Protein AF-A0A0K3BCF1-F1 (afdb_monomer)

Foldseek 3Di:
DQDLVNVVEDEWEFALLPDQDLQSRLCSVLVRFPPQDPPQLHPDLVSSLVSCLDTVADPVRQHYEYEYAANVNNCVRPVPSSLSVQLSQVVSQVVSVVVVGHYHYHYHHPDLPDFSDARVNHGDDDPPVVNVVVCVVPDDDDPVPDD

Mean predicted aligned error: 8.04 Å

Nearest PDB structures (foldseek):
  5c18-assembly1_E  TM=6.202E-01  e=3.460E-01  Homo sapiens
  8qmx-assembly1_A  TM=4.644E-01  e=3.839E+00  Solanum lycopersicum
  5l3k-assembly1_B  TM=3.610E-01  e=2.980E+00  Mycolicibacterium thermoresistibile
  5jio-assembly1_A  TM=3.826E-01  e=4.642E+00  Mycolicibacterium thermoresistibile
  3qin-assembly1_A  TM=2.740E-01  e=6.787E+00  HIV-1 M:B_HXB2R

Secondary structure (DSSP, 8-state):
---TGGGTPEEEEEE-TT--SHHHHHHHHHTTSTTPPTTTTTTSHHHHHHHIIIIIS-SSS-EEEEEEETHHHHHHH-HHHHHHHHHHHHHHHHHHHTTT-EEEEEEE-S-TT-----BTTB-----HHHHHHHGGG-PPPPTT---

pLDDT: mean 84.21, std 16.23, range [45.16, 97.44]

Solvent-accessible surface area (backbone atoms only — not comparable to full-atom values): 8645 Å² total; per-residue (Å²): 135,88,52,62,59,82,71,64,31,48,78,41,77,31,68,30,44,84,23,66,44,63,62,48,47,48,50,39,53,52,74,65,44,80,88,65,59,87,75,62,27,60,96,43,72,68,39,35,51,55,41,44,68,65,60,64,52,38,94,91,45,33,32,34,32,43,35,34,33,37,41,55,54,18,31,76,63,33,45,68,46,47,49,52,52,49,24,51,53,44,46,50,26,59,58,38,44,79,74,78,24,43,59,43,81,44,81,41,59,91,57,91,77,75,76,76,60,63,40,64,87,41,64,79,77,76,59,74,66,60,56,57,59,69,40,75,80,72,68,82,81,64,90,86,72,70,134

Radius of gyration: 16.18 Å; Cα contacts (8 Å, |Δi|>4): 184; chains: 1; bounding box: 48×40×34 Å

Sequence (147 aa):
MTDLASLGYEVVEVDAASCDSADSLRDAVIGTIDDWPADHGRGSWPGFNDGLMDYLLTAEHPLVVLVLKGLDQARRKDEASVLVLLDLLAAIARWHLLFGRRLICLIETDETELDTGELGGERPGWSRHEFRLAHRTGERLPPWITP

Structure (mmCIF, N/CA/C/O backbone):
data_AF-A0A0K3BCF1-F1
#
_entry.id   AF-A0A0K3BCF1-F1
#
loop_
_atom_site.group_PDB
_atom_site.id
_atom_site.type_symbol
_atom_site.label_atom_id
_atom_site.label_alt_id
_atom_site.label_comp_id
_atom_site.label_asym_id
_atom_site.label_entity_id
_atom_site.label_seq_id
_atom_site.pdbx_PDB_ins_code
_atom_site.Cartn_x
_atom_site.Cartn_y
_atom_site.Cartn_z
_atom_site.occupancy
_atom_site.B_iso_or_equiv
_atom_site.auth_seq_id
_atom_site.auth_comp_id
_atom_site.auth_asym_id
_atom_site.auth_atom_id
_atom_site.pdbx_PDB_model_num
ATOM 1 N N . MET A 1 1 ? -2.169 -27.741 -6.894 1.00 45.16 1 MET A N 1
ATOM 2 C CA . MET A 1 1 ? -2.839 -26.529 -6.391 1.00 4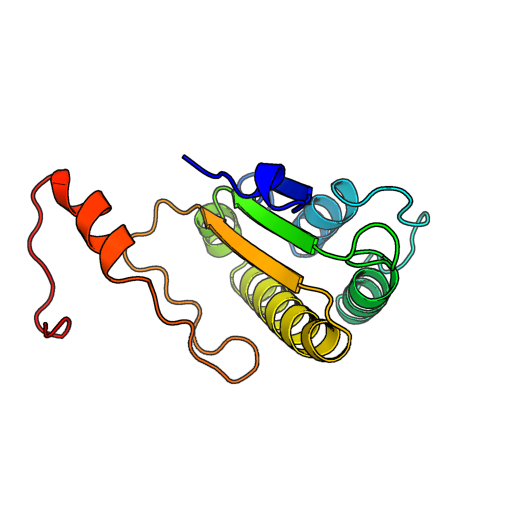5.16 1 MET A CA 1
ATOM 3 C C . MET A 1 1 ? -1.885 -25.399 -6.706 1.00 45.16 1 MET A C 1
ATOM 5 O O . MET A 1 1 ? -0.746 -25.495 -6.277 1.00 45.16 1 MET A O 1
ATOM 9 N N . THR A 1 2 ? -2.272 -24.475 -7.577 1.00 55.44 2 THR A N 1
ATOM 10 C CA . THR A 1 2 ? -1.388 -23.403 -8.055 1.00 55.44 2 THR A CA 1
ATOM 11 C C . THR A 1 2 ? -1.542 -22.223 -7.103 1.00 55.44 2 THR A C 1
ATOM 13 O O . THR A 1 2 ? -2.654 -21.720 -6.958 1.00 55.44 2 THR A O 1
ATOM 16 N N . ASP A 1 3 ? -0.476 -21.846 -6.403 1.00 85.06 3 ASP A N 1
ATOM 17 C CA . ASP A 1 3 ? -0.440 -20.651 -5.553 1.00 85.06 3 ASP A CA 1
ATOM 18 C C . ASP A 1 3 ? 0.044 -19.425 -6.353 1.00 85.06 3 ASP A C 1
ATOM 20 O O . ASP A 1 3 ? 0.533 -19.556 -7.478 1.00 85.06 3 ASP A O 1
ATOM 24 N N . LEU A 1 4 ? -0.126 -18.217 -5.808 1.00 87.75 4 LEU A N 1
ATOM 25 C CA . LEU A 1 4 ? 0.248 -16.971 -6.495 1.00 87.75 4 LEU A CA 1
ATOM 26 C C . LEU A 1 4 ? 1.750 -16.923 -6.824 1.00 87.75 4 LEU A C 1
ATOM 28 O O . LEU A 1 4 ? 2.122 -16.509 -7.921 1.00 87.75 4 LEU A O 1
ATOM 32 N N . ALA A 1 5 ? 2.596 -17.441 -5.932 1.00 88.88 5 ALA A N 1
ATOM 33 C CA . ALA A 1 5 ? 4.036 -17.537 -6.154 1.00 88.88 5 ALA A CA 1
ATOM 34 C C . ALA A 1 5 ? 4.377 -18.409 -7.377 1.00 88.88 5 ALA A C 1
ATOM 36 O O . ALA A 1 5 ? 5.181 -18.019 -8.221 1.00 88.88 5 ALA A O 1
ATOM 37 N N . SER A 1 6 ? 3.708 -19.554 -7.550 1.00 91.44 6 SER A N 1
ATOM 38 C CA . SER A 1 6 ? 3.884 -20.424 -8.723 1.00 91.44 6 SER A CA 1
ATOM 39 C C . SER A 1 6 ? 3.385 -19.807 -10.037 1.00 91.44 6 SER A C 1
ATOM 41 O O . SER A 1 6 ? 3.747 -20.284 -11.112 1.00 91.44 6 SER A O 1
ATOM 43 N N . LEU A 1 7 ? 2.590 -18.732 -9.965 1.00 91.94 7 LEU A N 1
ATOM 44 C CA . LEU A 1 7 ? 2.189 -17.904 -11.108 1.00 91.94 7 LEU A CA 1
ATOM 45 C C . LEU A 1 7 ? 3.158 -16.740 -11.375 1.00 91.94 7 LEU A C 1
ATOM 47 O O . LEU A 1 7 ? 2.904 -15.944 -12.279 1.00 91.94 7 LEU A O 1
ATOM 51 N N . GLY A 1 8 ? 4.256 -16.645 -10.619 1.00 93.00 8 GLY A N 1
ATOM 52 C CA . GLY A 1 8 ? 5.264 -15.597 -10.756 1.00 93.00 8 GLY A CA 1
ATOM 53 C C . GLY A 1 8 ? 4.906 -14.290 -10.053 1.00 93.00 8 GLY A C 1
ATOM 54 O O . GLY A 1 8 ? 5.524 -13.276 -10.355 1.00 93.00 8 GLY A O 1
ATOM 55 N N . TYR A 1 9 ? 3.914 -14.295 -9.154 1.00 95.38 9 TYR A N 1
ATOM 56 C CA . TYR A 1 9 ? 3.656 -13.139 -8.301 1.00 95.38 9 TYR A CA 1
ATOM 57 C C . TYR A 1 9 ? 4.646 -13.101 -7.145 1.00 95.38 9 TYR A C 1
ATOM 59 O O . TYR A 1 9 ? 4.847 -14.098 -6.449 1.00 95.38 9 TYR A O 1
ATOM 67 N N . GLU A 1 10 ? 5.182 -11.918 -6.895 1.00 94.88 10 GLU A N 1
ATOM 68 C CA . GLU A 1 10 ? 5.831 -11.595 -5.639 1.00 94.88 10 GLU A CA 1
ATOM 69 C C . GLU A 1 10 ? 4.757 -11.298 -4.594 1.00 94.88 10 GLU A C 1
ATOM 71 O O . GLU A 1 10 ? 3.941 -10.393 -4.766 1.00 94.88 10 GLU A O 1
ATOM 76 N N . VAL A 1 11 ? 4.702 -12.117 -3.544 1.00 94.31 11 VAL A N 1
ATOM 77 C CA . VAL A 1 11 ? 3.717 -11.970 -2.471 1.00 94.31 11 VAL A CA 1
ATOM 78 C C . VAL A 1 11 ? 4.389 -11.296 -1.291 1.00 94.31 11 VAL A C 1
ATOM 80 O O . VAL A 1 11 ? 5.320 -11.842 -0.704 1.00 94.31 11 VAL A O 1
ATOM 83 N N . VAL A 1 12 ? 3.878 -10.123 -0.950 1.00 94.69 12 VAL A N 1
ATOM 84 C CA . VAL A 1 12 ? 4.438 -9.223 0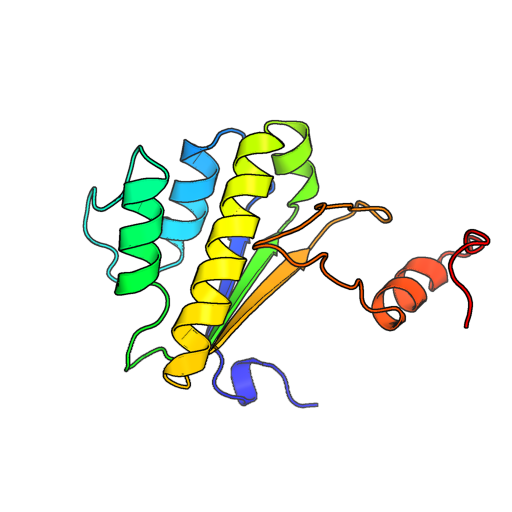.043 1.00 94.69 12 VAL A CA 1
ATOM 85 C C . VAL A 1 12 ? 3.401 -8.988 1.134 1.00 94.69 12 VAL A C 1
ATOM 87 O O . VAL A 1 12 ? 2.242 -8.684 0.849 1.00 94.69 12 VAL A O 1
ATOM 90 N N . GLU A 1 13 ? 3.800 -9.149 2.391 1.00 96.00 13 GLU A N 1
ATOM 91 C CA . GLU A 1 13 ? 2.906 -9.022 3.541 1.00 96.00 13 GLU A CA 1
ATOM 92 C C . GLU A 1 13 ? 3.204 -7.744 4.325 1.00 96.00 13 GLU A C 1
ATOM 94 O O . GLU A 1 13 ? 4.342 -7.500 4.719 1.00 96.00 13 GLU A O 1
ATOM 99 N N . VAL A 1 14 ? 2.164 -6.959 4.595 1.00 97.44 14 VAL A N 1
ATOM 100 C CA . VAL A 1 14 ? 2.224 -5.716 5.366 1.00 97.44 14 VAL A CA 1
ATOM 101 C C . VAL A 1 14 ? 1.457 -5.922 6.667 1.00 97.44 14 VAL A C 1
ATOM 103 O O . VAL A 1 14 ? 0.257 -6.209 6.652 1.00 97.44 14 VAL A O 1
ATOM 106 N N . ASP A 1 15 ? 2.134 -5.750 7.801 1.00 96.62 15 ASP A N 1
ATOM 107 C CA . ASP A 1 15 ? 1.487 -5.718 9.115 1.00 96.62 15 ASP A CA 1
ATOM 108 C C . ASP A 1 15 ? 0.777 -4.373 9.315 1.00 96.62 15 ASP A C 1
ATOM 110 O O . ASP A 1 15 ? 1.365 -3.413 9.807 1.00 96.62 15 ASP A O 1
ATOM 114 N N . ALA A 1 16 ? -0.494 -4.295 8.914 1.00 96.69 16 ALA A N 1
ATOM 115 C CA . ALA A 1 16 ? -1.312 -3.111 9.152 1.00 96.69 16 ALA A CA 1
ATOM 116 C C . ALA A 1 16 ? -1.840 -3.067 10.596 1.00 96.69 16 ALA A C 1
ATOM 118 O O . ALA A 1 16 ? -2.167 -1.994 11.095 1.00 96.69 16 ALA A O 1
ATOM 119 N N . ALA A 1 17 ? -1.905 -4.199 11.302 1.00 96.06 17 ALA A N 1
ATOM 120 C CA . ALA A 1 17 ? -2.477 -4.268 12.644 1.00 96.06 17 ALA A CA 1
ATOM 121 C C . ALA A 1 17 ? -1.715 -3.402 13.664 1.00 96.06 17 ALA A C 1
ATOM 123 O O . ALA A 1 17 ? -2.318 -2.771 14.549 1.00 96.06 17 ALA A O 1
ATOM 124 N N . SER A 1 18 ? -0.388 -3.345 13.529 1.00 95.69 18 SER A N 1
ATOM 125 C CA . SER A 1 18 ? 0.476 -2.526 14.382 1.00 95.69 18 SER A CA 1
ATOM 126 C C . SER A 1 18 ? 0.441 -1.033 14.044 1.00 95.69 18 SER A C 1
ATOM 128 O O . SER A 1 18 ? 0.780 -0.219 14.905 1.00 95.69 18 SER A O 1
ATOM 130 N N . CYS A 1 19 ? -0.050 -0.645 12.865 1.00 96.69 19 CYS A N 1
ATOM 131 C CA . CYS A 1 19 ? -0.147 0.753 12.461 1.00 96.69 19 CYS A CA 1
ATOM 132 C C . CYS A 1 19 ? -1.258 1.499 13.216 1.00 96.69 19 CYS A C 1
ATOM 134 O O . CYS A 1 19 ? -2.290 0.940 13.595 1.00 96.69 19 CYS A O 1
ATOM 136 N N . ASP A 1 20 ? -1.035 2.788 13.440 1.00 95.31 20 ASP A N 1
ATOM 137 C CA . ASP A 1 20 ? -1.878 3.689 14.234 1.00 95.31 20 ASP A CA 1
ATOM 138 C C . ASP A 1 20 ? -1.975 5.111 13.660 1.00 95.31 20 ASP A C 1
ATOM 140 O O . ASP A 1 20 ? -2.643 5.967 14.237 1.00 95.31 20 ASP A O 1
ATOM 144 N N . SER A 1 21 ? -1.310 5.365 12.534 1.00 95.25 21 SER A N 1
ATOM 145 C CA . SER A 1 21 ? -1.248 6.667 11.885 1.00 95.25 21 SER A CA 1
ATOM 146 C C . SER A 1 21 ? -0.967 6.520 10.391 1.00 95.25 21 SER A C 1
ATOM 148 O O . SER A 1 21 ? -0.489 5.484 9.921 1.00 95.25 21 SER A O 1
ATOM 150 N N . ALA A 1 22 ? -1.218 7.595 9.639 1.00 95.12 22 ALA A N 1
ATOM 151 C CA . ALA A 1 22 ? -0.831 7.701 8.233 1.00 95.12 22 ALA A CA 1
ATOM 152 C C . ALA A 1 22 ? 0.660 7.403 8.000 1.00 95.12 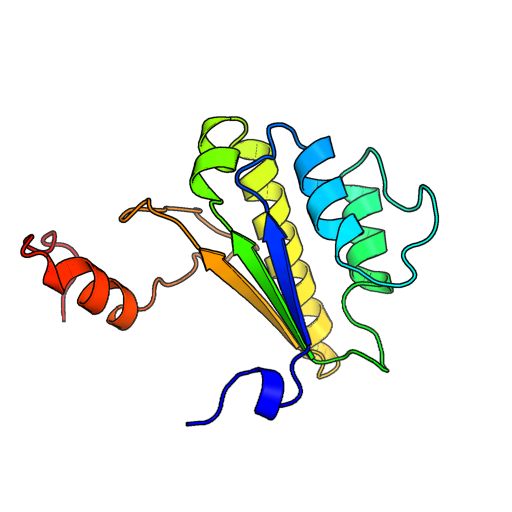22 ALA A C 1
ATOM 154 O O . ALA A 1 22 ? 1.027 6.828 6.978 1.00 95.12 22 ALA A O 1
ATOM 155 N N . ASP A 1 23 ? 1.525 7.826 8.923 1.00 95.12 23 ASP A N 1
ATOM 156 C CA . ASP A 1 23 ? 2.972 7.642 8.811 1.00 95.12 23 ASP A CA 1
ATOM 157 C C . ASP A 1 23 ? 3.340 6.172 9.007 1.00 95.12 23 ASP A C 1
ATOM 159 O O . ASP A 1 23 ? 3.991 5.599 8.136 1.00 95.12 23 ASP A O 1
ATOM 163 N N . SER A 1 24 ? 2.840 5.528 10.070 1.00 95.69 24 SER A N 1
ATOM 164 C CA . SER A 1 24 ? 3.134 4.113 10.324 1.00 95.69 24 SER A CA 1
ATOM 165 C C . SER A 1 24 ? 2.560 3.184 9.250 1.00 95.69 24 SER A C 1
ATOM 167 O O . SER A 1 24 ? 3.215 2.205 8.903 1.00 95.69 24 SER A O 1
ATOM 169 N N . LEU A 1 25 ? 1.404 3.508 8.654 1.00 95.81 25 LEU A N 1
ATOM 170 C CA . LEU A 1 25 ? 0.850 2.763 7.513 1.00 95.81 25 LEU A CA 1
ATOM 171 C C . LEU A 1 25 ? 1.737 2.849 6.266 1.00 95.81 25 LEU A C 1
ATOM 173 O O . LEU A 1 25 ? 2.013 1.837 5.622 1.00 95.81 25 LEU A O 1
ATOM 177 N N . ARG A 1 26 ? 2.184 4.055 5.909 1.00 95.38 26 ARG A N 1
ATOM 178 C CA . ARG A 1 26 ? 3.034 4.252 4.728 1.00 95.38 26 ARG A CA 1
ATOM 179 C C . ARG A 1 26 ? 4.405 3.638 4.932 1.00 95.38 26 ARG A C 1
ATOM 181 O O . ARG A 1 26 ? 4.896 2.966 4.033 1.00 95.38 26 ARG A O 1
ATOM 188 N N . ASP A 1 27 ? 4.986 3.811 6.113 1.00 94.50 27 ASP A N 1
ATOM 189 C CA . ASP A 1 27 ? 6.269 3.212 6.466 1.00 94.50 27 ASP A CA 1
ATOM 190 C C . ASP A 1 27 ? 6.203 1.681 6.457 1.00 94.50 27 ASP A C 1
ATOM 192 O O . ASP A 1 27 ? 7.157 1.050 6.001 1.00 94.50 27 ASP A O 1
ATOM 196 N N . ALA A 1 28 ? 5.081 1.087 6.885 1.00 95.50 28 ALA A N 1
ATOM 197 C CA . ALA A 1 28 ? 4.865 -0.352 6.792 1.00 95.50 28 ALA A CA 1
ATOM 198 C C . ALA A 1 28 ? 4.871 -0.828 5.335 1.00 95.50 28 ALA A C 1
ATOM 200 O O . ALA A 1 28 ? 5.576 -1.780 5.027 1.00 95.50 28 ALA A O 1
ATOM 201 N N . VAL A 1 29 ? 4.165 -0.147 4.423 1.00 95.38 29 VAL A N 1
ATOM 202 C CA . VAL A 1 29 ? 4.175 -0.496 2.988 1.00 95.38 29 VAL A CA 1
ATOM 203 C C . VAL A 1 29 ? 5.559 -0.289 2.369 1.00 95.38 29 VAL A C 1
ATOM 205 O O . VAL A 1 29 ? 6.075 -1.196 1.721 1.00 95.38 29 VAL A O 1
ATOM 208 N N . ILE A 1 30 ? 6.189 0.868 2.600 1.00 94.75 30 ILE A N 1
ATOM 209 C CA . ILE A 1 30 ? 7.542 1.177 2.105 1.00 94.75 30 ILE A CA 1
ATOM 210 C C . ILE A 1 30 ? 8.543 0.119 2.572 1.00 94.75 30 ILE A C 1
ATOM 212 O O . ILE A 1 30 ? 9.382 -0.318 1.793 1.00 94.75 30 ILE A O 1
ATOM 216 N N . GLY A 1 31 ? 8.445 -0.312 3.832 1.00 93.25 31 GLY A N 1
ATOM 217 C CA . GLY A 1 31 ? 9.334 -1.313 4.420 1.00 93.25 31 GLY A CA 1
ATOM 218 C C . GLY A 1 31 ? 9.258 -2.692 3.767 1.00 93.25 31 GLY A C 1
ATOM 219 O O . GLY A 1 31 ? 10.091 -3.540 4.073 1.00 93.25 31 GLY A O 1
ATOM 220 N N . THR A 1 32 ? 8.286 -2.916 2.883 1.00 92.56 32 THR A N 1
ATOM 221 C CA . THR A 1 32 ? 8.139 -4.165 2.137 1.00 92.56 32 THR A CA 1
ATOM 222 C C . THR A 1 32 ? 8.634 -4.117 0.693 1.00 92.56 32 THR A C 1
ATOM 224 O O . THR A 1 32 ? 8.612 -5.141 0.018 1.00 92.56 32 THR A O 1
ATOM 227 N N . ILE A 1 33 ? 9.063 -2.948 0.214 1.00 91.50 33 ILE A N 1
ATOM 228 C CA . ILE A 1 33 ? 9.530 -2.747 -1.159 1.00 91.50 33 ILE A CA 1
ATOM 229 C C . ILE A 1 33 ? 11.055 -2.644 -1.134 1.00 91.50 33 ILE A C 1
ATOM 231 O O . ILE A 1 33 ? 11.615 -1.747 -0.496 1.00 91.50 33 ILE A O 1
ATOM 235 N N . ASP A 1 34 ? 11.719 -3.553 -1.843 1.00 85.88 34 ASP A N 1
ATOM 236 C CA . ASP A 1 34 ? 13.172 -3.527 -1.992 1.00 85.88 34 ASP A CA 1
ATOM 237 C C . ASP A 1 34 ? 13.631 -2.267 -2.751 1.00 85.88 34 ASP A C 1
ATOM 239 O O . ASP A 1 34 ? 12.922 -1.717 -3.593 1.00 85.88 34 ASP A O 1
ATOM 243 N N . ASP A 1 35 ? 14.834 -1.785 -2.428 1.00 86.25 35 ASP A N 1
ATOM 244 C CA . ASP A 1 35 ? 15.482 -0.631 -3.070 1.00 86.25 35 ASP A CA 1
ATOM 245 C C . ASP A 1 35 ? 14.711 0.709 -3.014 1.00 86.25 35 ASP A C 1
ATOM 247 O O . ASP A 1 35 ? 15.050 1.654 -3.734 1.00 86.25 35 ASP A O 1
ATOM 251 N N . TRP A 1 36 ? 13.729 0.857 -2.112 1.00 89.56 36 TRP A N 1
ATOM 252 C CA . TRP A 1 36 ? 13.058 2.143 -1.895 1.00 89.56 36 TRP A CA 1
ATOM 253 C C . TRP A 1 36 ? 14.059 3.222 -1.425 1.00 89.56 36 TRP A C 1
ATOM 255 O O . TRP A 1 36 ? 14.678 3.066 -0.363 1.00 89.56 36 TRP A O 1
ATOM 265 N N . PRO A 1 37 ? 14.225 4.354 -2.143 1.00 88.12 37 PRO A N 1
ATOM 266 C CA . PRO A 1 37 ? 15.233 5.344 -1.780 1.00 88.12 37 PRO A CA 1
ATOM 267 C C . PRO A 1 37 ? 14.943 6.007 -0.430 1.00 88.12 37 PRO A C 1
ATOM 269 O O . PRO A 1 37 ? 13.801 6.352 -0.115 1.00 88.12 37 PRO A O 1
ATOM 272 N N . ALA A 1 38 ? 15.997 6.245 0.356 1.00 80.94 38 ALA A N 1
ATOM 273 C CA . ALA A 1 38 ? 15.883 6.930 1.641 1.00 80.94 38 ALA A CA 1
ATOM 274 C C . ALA A 1 38 ? 15.121 8.261 1.492 1.00 80.94 38 ALA A C 1
ATOM 276 O O . ALA A 1 38 ? 15.405 9.057 0.598 1.00 80.94 38 ALA A O 1
ATOM 277 N N . ASP A 1 39 ? 14.128 8.461 2.361 1.00 76.75 39 ASP A N 1
ATOM 278 C CA . ASP A 1 39 ? 13.239 9.629 2.436 1.00 76.75 39 ASP A CA 1
ATOM 279 C C . ASP A 1 39 ? 12.329 9.903 1.224 1.00 76.75 39 ASP A C 1
ATOM 281 O O . ASP A 1 39 ? 11.483 10.799 1.289 1.00 76.75 39 ASP A O 1
ATOM 285 N N . HIS A 1 40 ? 12.415 9.124 0.141 1.00 80.69 40 HIS A N 1
ATOM 286 C CA . HIS A 1 40 ? 11.570 9.342 -1.029 1.00 80.69 40 HIS A CA 1
ATOM 287 C C . HIS A 1 40 ? 10.100 9.079 -0.691 1.00 80.69 40 HIS A C 1
ATOM 289 O O . HIS A 1 40 ? 9.742 8.017 -0.187 1.00 80.69 40 HIS A O 1
ATOM 295 N N . GLY A 1 41 ? 9.246 10.077 -0.913 1.00 74.12 41 GLY A N 1
ATOM 296 C CA . GLY A 1 41 ? 7.812 9.965 -0.659 1.00 74.12 41 GLY A CA 1
ATOM 297 C C . GLY A 1 41 ? 7.387 9.844 0.811 1.00 74.12 41 GLY A C 1
ATOM 298 O O . GLY A 1 41 ? 6.189 9.755 1.091 1.00 74.12 41 GLY A O 1
ATOM 299 N N . ARG A 1 42 ? 8.322 9.884 1.772 1.00 78.56 42 ARG A N 1
ATOM 300 C CA . ARG A 1 42 ? 7.989 9.830 3.204 1.00 78.56 42 ARG A CA 1
ATOM 301 C C . ARG A 1 42 ? 7.293 11.118 3.649 1.00 78.56 42 ARG A C 1
ATOM 303 O O . ARG A 1 42 ? 7.525 12.201 3.117 1.00 78.56 42 ARG A O 1
ATOM 310 N N . GLY A 1 43 ? 6.382 11.014 4.615 1.00 84.62 43 GLY A N 1
ATOM 311 C CA . GLY A 1 43 ? 5.757 12.183 5.249 1.00 84.62 43 GLY A CA 1
ATOM 312 C C . GLY A 1 43 ? 4.572 12.828 4.509 1.00 84.62 43 GLY A C 1
ATOM 313 O O . GLY A 1 43 ? 3.761 13.462 5.170 1.00 84.62 43 GLY A O 1
ATOM 314 N N . SER A 1 44 ? 4.336 12.570 3.210 1.00 93.31 44 SER A N 1
ATOM 315 C CA . SER A 1 44 ? 3.056 12.931 2.549 1.00 93.31 44 SER A CA 1
ATOM 316 C C . SER A 1 44 ? 2.422 11.845 1.651 1.00 93.31 44 SER A C 1
ATOM 318 O O . SER A 1 44 ? 3.131 11.024 1.073 1.00 93.31 44 SER A O 1
ATOM 320 N N . TRP A 1 45 ? 1.090 11.855 1.498 1.00 94.69 45 TRP A N 1
ATOM 321 C CA . TRP A 1 45 ? 0.373 10.967 0.563 1.00 94.69 45 TRP A CA 1
ATOM 322 C C . TRP A 1 45 ? 0.756 11.164 -0.913 1.00 94.69 45 TRP A C 1
ATOM 324 O O . TRP A 1 45 ? 0.947 10.155 -1.587 1.00 94.69 45 TRP A O 1
ATOM 334 N N . PRO A 1 46 ? 0.918 12.400 -1.436 1.00 94.25 46 PRO A N 1
ATOM 335 C CA . PRO A 1 46 ? 1.348 12.595 -2.820 1.00 94.25 46 PRO A CA 1
ATOM 336 C C . PRO A 1 46 ? 2.735 12.011 -3.092 1.00 94.25 46 PRO A C 1
ATOM 338 O O . PRO A 1 46 ? 2.902 11.262 -4.044 1.00 94.25 46 PRO A O 1
ATOM 341 N N . GLY A 1 47 ? 3.705 12.275 -2.209 1.00 93.38 47 GLY A N 1
ATOM 342 C CA . GLY A 1 47 ? 5.044 11.709 -2.366 1.00 93.38 47 GLY A CA 1
ATOM 343 C C . GLY 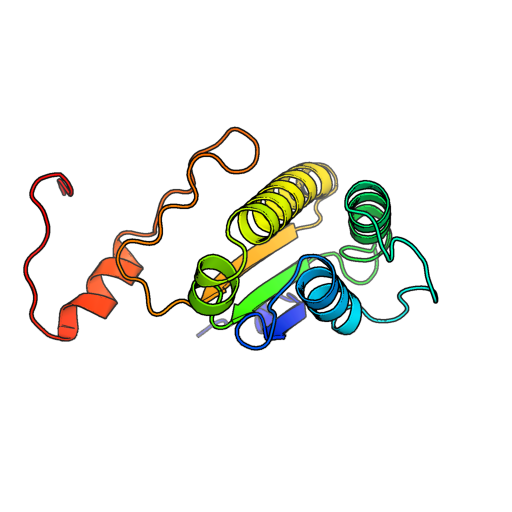A 1 47 ? 5.046 10.182 -2.258 1.00 93.38 47 GLY A C 1
ATOM 344 O O . GLY A 1 47 ? 5.767 9.514 -2.991 1.00 93.38 47 GLY A O 1
ATOM 345 N N . PHE A 1 48 ? 4.225 9.621 -1.370 1.00 94.62 48 PHE A N 1
ATOM 346 C CA . PHE A 1 48 ? 4.054 8.174 -1.263 1.00 94.62 48 PHE A CA 1
ATOM 347 C C . PHE A 1 48 ? 3.457 7.575 -2.544 1.00 94.62 48 PHE A C 1
ATOM 349 O O . PHE A 1 48 ? 3.955 6.560 -3.017 1.00 94.62 48 PHE A O 1
ATOM 356 N N . ASN A 1 49 ? 2.450 8.220 -3.139 1.00 94.25 49 ASN A N 1
ATOM 357 C CA . ASN A 1 49 ? 1.887 7.813 -4.426 1.00 94.25 49 ASN A CA 1
ATOM 358 C C . ASN A 1 49 ? 2.937 7.823 -5.546 1.00 94.25 49 ASN A C 1
ATOM 360 O O . ASN A 1 49 ? 3.036 6.844 -6.280 1.00 94.25 49 ASN A O 1
ATOM 364 N N . ASP A 1 50 ? 3.732 8.891 -5.652 1.00 92.81 50 ASP A N 1
ATOM 365 C CA . ASP A 1 50 ? 4.810 8.980 -6.645 1.00 92.81 50 ASP A CA 1
ATOM 366 C C . ASP A 1 50 ? 5.812 7.828 -6.464 1.00 92.81 50 ASP A C 1
ATOM 368 O O . ASP A 1 50 ? 6.143 7.129 -7.419 1.00 92.81 50 ASP A O 1
ATOM 372 N N . GLY A 1 51 ? 6.201 7.540 -5.219 1.00 92.94 51 GLY A N 1
ATOM 373 C CA . GLY A 1 51 ? 7.074 6.409 -4.921 1.00 92.94 51 GLY A CA 1
ATOM 374 C C . GLY A 1 51 ? 6.452 5.051 -5.271 1.00 92.94 51 GLY A C 1
ATOM 375 O O . GLY A 1 51 ? 7.117 4.203 -5.859 1.00 92.94 51 GLY A O 1
ATOM 376 N N . LEU A 1 52 ? 5.170 4.818 -4.973 1.00 92.94 52 LEU A N 1
ATOM 377 C CA . LEU A 1 52 ? 4.530 3.552 -5.346 1.00 92.94 52 LEU A CA 1
ATOM 378 C C . LEU A 1 52 ? 4.492 3.363 -6.870 1.00 92.94 52 LEU A C 1
ATOM 380 O O . LEU A 1 52 ? 4.712 2.256 -7.351 1.00 92.94 52 LEU A O 1
ATOM 384 N N . MET A 1 53 ? 4.250 4.430 -7.629 1.00 91.31 53 MET A N 1
ATOM 385 C CA . MET A 1 53 ? 4.241 4.387 -9.095 1.00 91.31 53 MET A CA 1
ATOM 386 C C . MET A 1 53 ? 5.604 4.002 -9.686 1.00 91.31 53 MET A C 1
ATOM 388 O O . MET A 1 53 ? 5.662 3.303 -10.702 1.00 91.31 53 MET A O 1
ATOM 392 N N . ASP A 1 54 ? 6.686 4.428 -9.036 1.00 91.00 54 ASP A N 1
ATOM 393 C CA . ASP A 1 54 ? 8.052 4.199 -9.501 1.00 91.00 54 ASP A CA 1
ATOM 394 C C . ASP A 1 54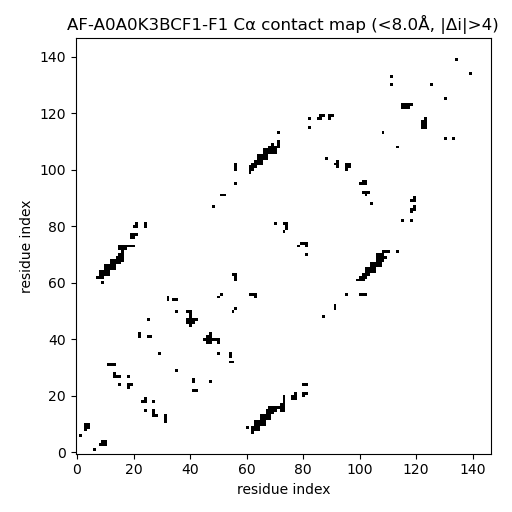 ? 8.635 2.859 -9.018 1.00 91.00 54 ASP A C 1
ATOM 396 O O . ASP A 1 54 ? 9.343 2.195 -9.781 1.00 91.00 54 ASP A O 1
ATOM 400 N N . TYR A 1 55 ? 8.322 2.438 -7.786 1.00 92.12 55 TYR A N 1
ATOM 401 C CA . TYR A 1 55 ? 9.028 1.338 -7.110 1.00 92.12 55 TYR A CA 1
ATOM 402 C C . TYR A 1 55 ? 8.169 0.106 -6.807 1.00 92.12 55 TYR A C 1
ATOM 404 O O . TYR A 1 55 ? 8.720 -0.986 -6.717 1.00 92.12 55 TYR A O 1
ATOM 412 N N . LEU A 1 56 ? 6.838 0.220 -6.681 1.00 92.56 56 LEU A N 1
ATOM 413 C CA . LEU A 1 56 ? 6.005 -0.940 -6.319 1.00 92.56 56 LEU A CA 1
ATOM 414 C C . LEU A 1 56 ? 5.942 -1.984 -7.442 1.00 92.56 56 LEU A C 1
ATOM 416 O O . LEU A 1 56 ? 5.905 -3.176 -7.164 1.00 92.56 56 LEU A O 1
ATOM 420 N N . LEU A 1 57 ? 5.883 -1.548 -8.707 1.00 93.00 57 LEU A N 1
ATOM 421 C CA . LEU A 1 57 ? 5.857 -2.444 -9.868 1.00 93.00 57 LEU A CA 1
ATOM 422 C C . LEU A 1 57 ? 6.870 -2.001 -10.921 1.00 93.00 57 LEU A C 1
ATOM 424 O O . LEU A 1 57 ? 6.614 -1.078 -11.708 1.00 93.00 57 LEU A O 1
ATOM 428 N N . THR A 1 58 ? 7.975 -2.729 -11.009 1.00 90.31 58 THR A N 1
ATOM 429 C CA . THR A 1 58 ? 9.053 -2.472 -11.969 1.00 90.31 58 THR A CA 1
ATOM 430 C C . THR A 1 58 ? 8.936 -3.378 -13.201 1.00 90.31 58 THR A C 1
ATOM 432 O O . THR A 1 58 ? 7.969 -4.129 -13.363 1.00 90.31 58 THR A O 1
ATOM 435 N N . ALA A 1 59 ? 9.876 -3.264 -14.143 1.00 87.19 59 ALA A N 1
ATOM 436 C CA . ALA A 1 59 ? 9.930 -4.189 -15.277 1.00 87.19 59 ALA A CA 1
ATOM 437 C C . ALA A 1 59 ? 10.394 -5.588 -14.832 1.00 87.19 59 ALA A C 1
ATOM 439 O O . ALA A 1 59 ? 9.984 -6.592 -15.413 1.00 87.19 59 ALA A O 1
ATOM 440 N N . GLU A 1 60 ? 11.221 -5.629 -13.793 1.00 88.81 60 GLU A N 1
ATOM 441 C CA . GLU A 1 60 ? 11.789 -6.810 -13.157 1.00 88.81 60 GLU A CA 1
ATOM 442 C C . GLU A 1 60 ? 10.778 -7.483 -12.218 1.00 88.81 60 GLU A C 1
ATOM 444 O O . GLU A 1 60 ? 10.717 -8.710 -12.167 1.00 88.81 60 GLU A O 1
ATOM 449 N N . HIS A 1 61 ? 9.921 -6.684 -11.570 1.00 89.81 61 HIS A N 1
ATOM 450 C CA . HIS A 1 61 ? 8.882 -7.125 -10.635 1.00 89.81 61 HIS A CA 1
ATOM 451 C C . HIS A 1 61 ? 7.479 -6.680 -11.105 1.00 89.81 61 HIS A C 1
ATOM 453 O O . HIS A 1 61 ? 6.837 -5.829 -10.485 1.00 89.81 61 HIS A O 1
ATOM 459 N N . PRO A 1 62 ? 6.968 -7.210 -12.238 1.00 94.75 62 PRO A N 1
ATOM 460 C CA . PRO A 1 62 ? 5.731 -6.717 -12.842 1.00 94.75 62 PRO A CA 1
ATOM 461 C C . PRO A 1 62 ? 4.453 -7.290 -12.212 1.00 94.75 62 PRO A C 1
ATOM 463 O O . PRO A 1 62 ? 3.362 -6.831 -12.555 1.00 94.75 62 PRO A O 1
ATOM 466 N N . LEU A 1 63 ? 4.554 -8.313 -11.357 1.00 96.69 63 LEU A N 1
ATOM 467 C CA . LEU A 1 63 ? 3.427 -9.035 -10.762 1.00 96.69 63 LEU A CA 1
ATOM 468 C C . LEU A 1 63 ? 3.575 -9.046 -9.239 1.00 96.69 63 LEU A C 1
ATOM 470 O O . LEU A 1 63 ? 4.355 -9.829 -8.706 1.00 96.69 63 LEU A O 1
ATOM 474 N N . VAL A 1 64 ? 2.808 -8.210 -8.544 1.00 96.50 64 VAL A N 1
ATOM 475 C CA . VAL A 1 64 ? 2.904 -8.044 -7.088 1.00 96.50 64 VAL A CA 1
ATOM 476 C C . VAL A 1 64 ? 1.552 -8.300 -6.436 1.00 96.50 64 VAL A C 1
ATOM 478 O O . VAL A 1 64 ? 0.508 -7.848 -6.916 1.00 96.50 64 VAL A O 1
ATOM 481 N N . VAL A 1 65 ? 1.567 -9.038 -5.331 1.00 96.56 65 VAL A N 1
ATOM 482 C CA . VAL A 1 65 ? 0.439 -9.200 -4.417 1.00 96.56 65 VAL A CA 1
ATOM 483 C C . VAL A 1 65 ? 0.824 -8.571 -3.089 1.00 96.56 65 VAL A C 1
ATOM 485 O O . VAL A 1 65 ? 1.769 -9.020 -2.453 1.00 96.56 65 VAL A O 1
ATOM 488 N N . LEU A 1 66 ? 0.066 -7.570 -2.657 1.00 96.50 66 LEU A N 1
ATOM 489 C CA . LEU A 1 66 ? 0.259 -6.891 -1.382 1.00 96.50 66 LEU A CA 1
ATOM 490 C C . LEU A 1 66 ? -0.853 -7.311 -0.419 1.00 96.50 66 LEU A C 1
ATOM 492 O O . LEU A 1 66 ? -2.029 -7.021 -0.654 1.00 96.50 66 LEU A O 1
ATOM 496 N N . VAL A 1 67 ? -0.484 -8.018 0.647 1.00 96.56 67 VAL A N 1
ATOM 497 C CA . VAL A 1 67 ? -1.404 -8.542 1.662 1.00 96.56 67 VAL A CA 1
ATOM 498 C C . VAL A 1 67 ? -1.395 -7.628 2.881 1.00 96.56 67 VAL A C 1
ATOM 500 O O . VAL A 1 67 ? -0.412 -7.579 3.614 1.00 96.56 67 VAL A O 1
ATOM 503 N N . LEU A 1 68 ? -2.495 -6.915 3.106 1.00 96.75 68 LEU A N 1
ATOM 504 C CA . LEU A 1 68 ? -2.696 -6.042 4.261 1.00 96.75 68 LEU A CA 1
ATOM 505 C C . LEU A 1 68 ? -3.271 -6.851 5.429 1.00 96.75 68 LEU A C 1
ATOM 507 O O . LEU A 1 68 ? -4.452 -7.204 5.411 1.00 96.75 68 LEU A O 1
ATOM 511 N N . LYS A 1 69 ? -2.448 -7.139 6.441 1.00 96.25 69 LYS A N 1
ATOM 512 C CA . LYS A 1 69 ? -2.831 -7.963 7.596 1.00 96.25 69 LYS A CA 1
ATOM 513 C C . LYS A 1 69 ? -3.437 -7.154 8.730 1.00 96.25 69 LYS A C 1
ATOM 515 O O . LYS A 1 69 ? -2.829 -6.196 9.199 1.00 96.25 69 LYS A O 1
ATOM 520 N N . GLY A 1 70 ? -4.618 -7.569 9.192 1.00 94.12 70 GLY A N 1
ATOM 521 C CA . GLY A 1 70 ? -5.327 -6.940 10.308 1.00 94.12 70 GLY A CA 1
ATOM 522 C C . GLY A 1 70 ? -5.738 -5.498 10.016 1.00 94.12 70 GLY A C 1
ATOM 523 O O . GLY A 1 70 ? -5.657 -4.634 10.893 1.00 94.12 70 GLY A O 1
ATOM 524 N N . LEU A 1 71 ? -6.163 -5.225 8.777 1.00 93.50 71 LEU A N 1
ATOM 525 C CA . LEU A 1 71 ? -6.472 -3.869 8.319 1.00 93.50 71 LEU A CA 1
ATOM 526 C C . LEU A 1 71 ? -7.596 -3.206 9.134 1.00 93.50 71 LEU A C 1
ATOM 528 O O . LEU A 1 71 ? -7.574 -1.991 9.324 1.00 93.50 71 LEU A O 1
ATOM 532 N N . ASP A 1 72 ? -8.545 -3.979 9.675 1.00 93.06 72 ASP A N 1
ATOM 533 C CA . ASP A 1 72 ? -9.596 -3.450 10.555 1.00 93.06 72 ASP A CA 1
ATOM 534 C C . ASP A 1 72 ? -9.032 -2.822 11.833 1.00 93.06 72 ASP A C 1
ATOM 536 O O . ASP A 1 72 ? -9.588 -1.849 12.341 1.00 93.06 72 ASP A O 1
ATOM 540 N N . GLN A 1 73 ? -7.903 -3.321 12.344 1.00 94.56 73 GLN A N 1
ATOM 541 C CA . GLN A 1 73 ? -7.276 -2.751 13.533 1.00 94.56 73 GLN A CA 1
ATOM 542 C C . GLN A 1 73 ? -6.666 -1.377 13.243 1.00 94.56 73 GLN A C 1
ATOM 544 O O . GLN A 1 73 ? -6.843 -0.466 14.053 1.00 94.56 73 GLN A O 1
ATOM 549 N N . ALA A 1 74 ? -6.011 -1.199 12.089 1.00 94.94 74 ALA A N 1
ATOM 550 C CA . ALA A 1 74 ? -5.578 0.121 11.625 1.00 94.94 74 ALA A CA 1
ATOM 551 C C . ALA A 1 74 ? -6.774 1.041 11.375 1.00 94.94 74 ALA A C 1
ATOM 553 O O . ALA A 1 74 ? -6.791 2.177 11.846 1.00 94.94 74 ALA A O 1
ATOM 554 N N . ARG A 1 75 ? -7.809 0.538 10.690 1.00 94.81 75 ARG A N 1
ATOM 555 C CA . ARG A 1 75 ? -8.998 1.318 10.325 1.00 94.81 75 ARG A CA 1
ATOM 556 C C . ARG A 1 75 ? -9.726 1.864 11.552 1.00 94.81 75 ARG A C 1
ATOM 558 O O . ARG A 1 75 ? -10.154 3.011 11.540 1.00 94.81 75 ARG A O 1
ATOM 565 N N . ARG A 1 76 ? -9.825 1.087 12.637 1.00 93.75 76 ARG A N 1
ATOM 566 C CA . ARG A 1 76 ? -10.416 1.550 13.910 1.00 93.75 76 ARG A CA 1
ATOM 567 C C . ARG A 1 76 ? -9.651 2.715 14.547 1.00 93.75 76 ARG A C 1
ATOM 569 O O . ARG A 1 76 ? -10.244 3.453 15.329 1.00 93.75 76 ARG A O 1
ATOM 576 N N . LYS A 1 77 ? -8.353 2.856 14.263 1.00 95.50 77 LYS A N 1
ATOM 577 C CA . LYS A 1 77 ? -7.502 3.932 14.796 1.00 95.50 77 LYS A CA 1
ATOM 578 C C . LYS A 1 77 ? -7.500 5.151 13.873 1.00 95.50 77 LYS A C 1
ATOM 580 O O . LYS A 1 77 ? -7.604 6.271 14.361 1.00 95.50 77 LYS A O 1
ATOM 585 N N . ASP A 1 78 ? -7.408 4.927 12.563 1.00 95.19 78 ASP A N 1
ATOM 586 C CA . ASP A 1 78 ? -7.364 5.977 11.544 1.00 95.19 78 ASP A CA 1
ATOM 587 C C . ASP A 1 78 ? -8.001 5.501 10.225 1.00 95.19 78 ASP A C 1
ATOM 589 O O . ASP A 1 78 ? -7.334 5.063 9.282 1.00 95.19 78 ASP A O 1
ATOM 593 N N . GLU A 1 79 ? -9.331 5.577 10.164 1.00 93.81 79 GLU A N 1
ATOM 594 C CA . GLU A 1 79 ? -10.108 5.157 8.996 1.00 93.81 79 GLU A CA 1
ATOM 595 C C . GLU A 1 79 ? -9.752 5.968 7.748 1.00 93.81 79 GLU A C 1
ATOM 597 O O . GLU A 1 79 ? -9.623 5.404 6.662 1.00 93.81 79 GLU A O 1
ATOM 602 N N . ALA A 1 80 ? -9.553 7.279 7.897 1.00 93.81 80 ALA A N 1
ATOM 603 C CA . ALA A 1 80 ? -9.274 8.157 6.768 1.00 93.81 80 ALA A CA 1
ATOM 604 C C . ALA A 1 80 ? -7.978 7.746 6.060 1.00 93.81 80 ALA A C 1
ATOM 606 O O . ALA A 1 80 ? -7.960 7.619 4.836 1.00 93.81 80 ALA A O 1
ATOM 607 N N . SER A 1 81 ? -6.915 7.473 6.818 1.00 95.56 81 SER A N 1
ATOM 608 C CA . SER A 1 81 ? -5.639 7.041 6.247 1.00 95.56 81 SER A CA 1
ATOM 609 C C . SER A 1 81 ? -5.715 5.671 5.580 1.00 95.56 81 SER A C 1
ATOM 611 O O . SER A 1 81 ? -5.122 5.476 4.519 1.00 95.56 81 SER A O 1
ATOM 613 N N . VAL A 1 82 ? -6.470 4.731 6.156 1.00 95.56 82 VAL A N 1
ATOM 614 C CA . VAL A 1 82 ? -6.684 3.412 5.544 1.00 95.56 82 VAL A CA 1
ATOM 615 C C . VAL A 1 82 ? -7.418 3.542 4.213 1.00 95.56 82 VAL A C 1
ATOM 617 O O . VAL A 1 82 ? -6.989 2.956 3.221 1.00 95.56 82 VAL A O 1
ATOM 620 N N . LEU A 1 83 ? -8.489 4.334 4.161 1.00 94.12 83 LEU A N 1
ATOM 621 C CA . LEU A 1 83 ? -9.243 4.537 2.925 1.00 94.12 83 LEU A CA 1
ATOM 622 C C . LEU A 1 83 ? -8.399 5.231 1.849 1.00 94.12 83 LEU A C 1
ATOM 624 O O . LEU A 1 83 ? -8.441 4.811 0.697 1.00 94.12 83 LEU A O 1
ATOM 628 N N . VAL A 1 84 ? -7.578 6.222 2.217 1.00 95.12 84 VAL A N 1
ATOM 629 C CA . VAL A 1 84 ? -6.640 6.863 1.278 1.00 95.12 84 VAL A CA 1
ATOM 630 C C . VAL A 1 84 ? -5.625 5.858 0.731 1.00 95.12 84 VAL A C 1
ATOM 632 O O . VAL A 1 84 ? -5.399 5.824 -0.476 1.00 95.12 84 VAL A O 1
ATOM 635 N N . LEU A 1 85 ? -5.039 5.004 1.579 1.00 95.88 85 LEU A N 1
ATOM 636 C CA . LEU A 1 85 ? -4.123 3.954 1.125 1.00 95.88 85 LEU A CA 1
ATOM 637 C C . LEU A 1 85 ? -4.798 3.018 0.113 1.00 95.88 85 LEU A C 1
ATOM 639 O O . LEU A 1 85 ? -4.239 2.749 -0.949 1.00 95.88 85 LEU A O 1
ATOM 643 N N . LEU A 1 86 ? -5.998 2.533 0.431 1.00 95.31 86 LEU A N 1
ATOM 644 C CA . LEU A 1 86 ? -6.746 1.624 -0.436 1.00 95.31 86 LEU A CA 1
ATOM 645 C C . LEU A 1 86 ? -7.125 2.273 -1.777 1.00 95.31 86 LEU A C 1
ATOM 647 O O . LEU A 1 86 ? -7.034 1.625 -2.821 1.00 95.31 86 LEU A O 1
ATOM 651 N N . ASP A 1 87 ? -7.511 3.549 -1.758 1.00 94.25 87 ASP A N 1
ATOM 652 C CA . ASP A 1 87 ? -7.830 4.331 -2.955 1.00 94.25 87 ASP A CA 1
ATOM 653 C C . ASP A 1 87 ? -6.607 4.484 -3.874 1.00 94.25 87 ASP A C 1
ATOM 655 O O . ASP A 1 87 ? -6.685 4.208 -5.077 1.00 94.25 87 ASP A O 1
ATOM 659 N N . LEU A 1 88 ? -5.449 4.821 -3.292 1.00 94.81 88 LEU A N 1
ATOM 660 C CA . LEU A 1 88 ? -4.176 4.909 -4.008 1.00 94.81 88 LEU A CA 1
ATOM 661 C C . LEU A 1 88 ? -3.789 3.567 -4.634 1.00 94.81 88 LEU A C 1
ATOM 663 O O . LEU A 1 88 ? -3.510 3.507 -5.831 1.00 94.81 88 LEU A O 1
ATOM 667 N N . LEU A 1 89 ? -3.826 2.477 -3.862 1.00 95.31 89 LEU A N 1
ATOM 668 C CA . LEU A 1 89 ? -3.504 1.139 -4.367 1.00 95.31 89 LEU A CA 1
ATOM 669 C C . LEU A 1 89 ? -4.436 0.726 -5.516 1.00 95.31 89 LEU A C 1
ATOM 671 O O . LEU A 1 89 ? -3.971 0.164 -6.509 1.00 95.31 89 LEU A O 1
ATOM 675 N N . ALA A 1 90 ? -5.730 1.046 -5.431 1.00 93.44 90 ALA A N 1
ATOM 676 C CA . ALA A 1 90 ? -6.682 0.787 -6.509 1.00 93.44 90 ALA A CA 1
ATOM 677 C C . ALA A 1 90 ? -6.359 1.601 -7.776 1.00 93.44 90 ALA A C 1
ATOM 679 O O . ALA A 1 90 ? -6.413 1.072 -8.891 1.00 93.44 90 ALA A O 1
ATOM 680 N N . ALA A 1 91 ? -5.991 2.877 -7.625 1.00 92.62 91 ALA A N 1
ATOM 681 C CA . ALA A 1 91 ? -5.580 3.729 -8.739 1.00 92.62 91 ALA A CA 1
ATOM 682 C C . ALA A 1 91 ? -4.299 3.223 -9.418 1.00 92.62 91 ALA A C 1
ATOM 684 O O . ALA A 1 91 ? -4.270 3.079 -10.644 1.00 92.62 91 ALA A O 1
ATOM 685 N N . ILE A 1 92 ? -3.285 2.875 -8.627 1.00 93.25 92 ILE A N 1
ATOM 686 C CA . ILE A 1 92 ? -2.009 2.322 -9.094 1.00 93.25 92 ILE A CA 1
ATOM 687 C C . ILE A 1 92 ? -2.242 0.995 -9.818 1.00 93.25 92 ILE A C 1
ATOM 689 O O . ILE A 1 92 ? -1.760 0.812 -10.936 1.00 93.25 92 ILE A O 1
ATOM 693 N N . ALA A 1 93 ? -3.049 0.093 -9.251 1.00 94.12 93 ALA A N 1
ATOM 694 C CA . ALA A 1 93 ? -3.371 -1.182 -9.886 1.00 94.12 93 ALA A CA 1
ATOM 695 C C . ALA A 1 93 ? -3.966 -0.994 -11.290 1.00 94.12 93 ALA A C 1
ATOM 697 O O . ALA A 1 93 ? -3.532 -1.650 -12.240 1.00 94.12 93 ALA A O 1
ATOM 698 N N . ARG A 1 94 ? -4.916 -0.061 -11.449 1.00 92.44 94 ARG A N 1
ATOM 699 C CA . ARG A 1 94 ? -5.522 0.247 -12.755 1.00 92.44 94 ARG A CA 1
ATOM 700 C C . ARG A 1 94 ? -4.530 0.872 -13.728 1.00 92.44 94 ARG A C 1
ATOM 702 O O . ARG A 1 94 ? -4.534 0.508 -14.901 1.00 92.44 94 ARG A O 1
ATOM 709 N N . TRP A 1 95 ? -3.687 1.790 -13.262 1.00 92.75 95 TRP A N 1
ATOM 710 C CA . TRP A 1 95 ? -2.674 2.415 -14.108 1.00 92.75 95 TRP A CA 1
ATOM 711 C C . TRP A 1 95 ? -1.672 1.386 -14.642 1.00 92.75 95 TRP A C 1
ATOM 713 O O . TRP A 1 95 ? -1.447 1.295 -15.848 1.00 92.75 95 TRP A O 1
ATOM 723 N N . HIS A 1 96 ? -1.119 0.556 -13.758 1.00 93.81 96 HIS A N 1
ATOM 724 C CA . HIS A 1 96 ? -0.116 -0.447 -14.111 1.00 93.81 96 HIS A CA 1
ATOM 725 C C . HIS A 1 96 ? -0.672 -1.565 -15.002 1.00 93.81 96 HIS A C 1
ATOM 727 O O . HIS A 1 96 ? 0.057 -2.082 -15.858 1.00 93.81 96 HIS A O 1
ATOM 733 N N . LEU A 1 97 ? -1.972 -1.863 -14.894 1.00 93.75 97 LEU A N 1
ATOM 734 C CA . LEU A 1 97 ? -2.655 -2.812 -15.773 1.00 93.75 97 LEU A CA 1
ATOM 735 C C . LEU A 1 97 ? -2.531 -2.435 -17.258 1.00 93.75 97 LEU A C 1
ATOM 737 O O . LEU A 1 97 ? -2.406 -3.327 -18.100 1.00 93.75 97 LEU A O 1
ATOM 741 N N . LEU A 1 98 ? -2.488 -1.137 -17.586 1.00 93.62 98 LEU A N 1
ATOM 742 C CA . LEU A 1 98 ? -2.318 -0.646 -18.962 1.00 93.62 98 LEU A CA 1
ATOM 743 C C . LEU A 1 98 ? -0.977 -1.059 -19.586 1.00 93.62 98 LEU A C 1
ATOM 745 O O . LEU A 1 98 ? -0.865 -1.147 -20.808 1.00 93.62 98 LEU A O 1
ATOM 749 N N . PHE A 1 99 ? 0.026 -1.347 -18.756 1.00 93.12 99 PHE A N 1
ATOM 750 C CA . PHE A 1 99 ? 1.374 -1.737 -19.173 1.00 93.12 99 PHE A CA 1
ATOM 751 C C . PHE A 1 99 ? 1.639 -3.236 -18.984 1.00 93.12 99 PHE A C 1
ATOM 753 O O . PHE A 1 99 ? 2.784 -3.677 -19.057 1.00 93.12 99 PHE A O 1
ATOM 760 N N . GLY A 1 100 ? 0.594 -4.030 -18.721 1.00 93.06 100 GLY A N 1
ATOM 761 C CA . GLY A 1 100 ? 0.710 -5.470 -18.480 1.00 93.06 100 GLY A CA 1
ATOM 762 C C . GLY A 1 100 ? 1.272 -5.843 -17.104 1.00 93.06 100 GLY A C 1
ATOM 763 O O . GLY A 1 100 ? 1.474 -7.028 -16.844 1.00 93.06 100 GLY A O 1
ATOM 764 N N . ARG A 1 101 ? 1.488 -4.862 -16.220 1.00 96.00 101 ARG A N 1
ATOM 765 C CA . ARG A 1 101 ? 1.877 -5.070 -14.819 1.00 96.00 101 ARG A CA 1
ATOM 766 C C . ARG A 1 101 ? 0.619 -5.277 -13.974 1.00 96.00 101 ARG A C 1
ATOM 768 O O . ARG A 1 101 ? -0.434 -4.731 -14.291 1.00 96.00 101 ARG A O 1
ATOM 775 N N . ARG A 1 102 ? 0.684 -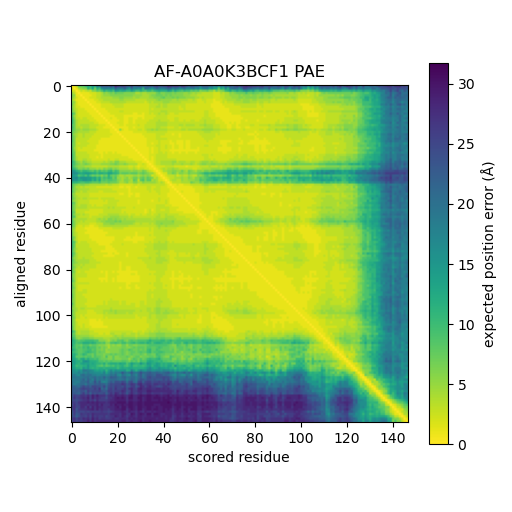6.092 -12.923 1.00 96.19 102 ARG A N 1
ATOM 776 C CA . ARG A 1 102 ? -0.489 -6.444 -12.108 1.00 96.19 102 ARG A CA 1
ATOM 777 C C . ARG A 1 102 ? -0.177 -6.293 -10.634 1.00 96.19 102 ARG A C 1
ATOM 779 O O . ARG A 1 102 ? 0.658 -7.021 -10.109 1.00 96.19 102 ARG A O 1
ATOM 786 N N . LEU A 1 103 ? -0.918 -5.402 -9.988 1.00 96.19 103 LEU A N 1
ATOM 787 C CA . LEU A 1 103 ? -1.000 -5.302 -8.540 1.00 96.19 103 LEU A CA 1
ATOM 788 C C . LEU A 1 103 ? -2.300 -5.957 -8.076 1.00 96.19 103 LEU A C 1
ATOM 790 O O . LEU A 1 103 ? -3.374 -5.615 -8.572 1.00 96.19 103 LEU A O 1
ATOM 794 N N . ILE A 1 104 ? -2.206 -6.876 -7.121 1.00 94.81 104 ILE A N 1
ATOM 795 C CA . ILE A 1 104 ? -3.355 -7.428 -6.401 1.00 94.81 104 ILE A CA 1
ATOM 796 C C . ILE A 1 104 ? -3.222 -7.003 -4.942 1.00 94.81 104 ILE A C 1
ATOM 798 O O . ILE A 1 104 ? -2.253 -7.363 -4.285 1.00 94.81 104 ILE A O 1
ATOM 802 N N . CYS A 1 105 ? -4.194 -6.259 -4.422 1.00 93.69 105 CYS A N 1
ATOM 803 C CA . CYS A 1 105 ? -4.283 -5.993 -2.990 1.00 93.69 105 CYS A CA 1
ATOM 804 C C . CYS A 1 105 ? -5.222 -7.021 -2.353 1.00 93.69 105 CYS A C 1
ATOM 806 O O . CYS A 1 105 ? -6.370 -7.155 -2.780 1.00 93.69 105 CYS A O 1
ATOM 808 N N . LEU A 1 106 ? -4.727 -7.756 -1.360 1.00 92.62 106 LEU A N 1
ATOM 809 C CA . LEU A 1 106 ? -5.521 -8.664 -0.539 1.00 92.62 106 LEU A CA 1
ATOM 810 C C . LEU A 1 106 ? -5.664 -8.064 0.855 1.00 92.62 106 LEU A C 1
ATOM 812 O O . LEU A 1 106 ? -4.682 -7.618 1.445 1.00 92.62 106 LEU A O 1
ATOM 816 N N . ILE A 1 107 ? -6.884 -8.068 1.379 1.00 91.19 107 ILE A N 1
ATOM 817 C CA . ILE A 1 107 ? -7.183 -7.557 2.714 1.00 91.19 107 ILE A CA 1
ATOM 818 C C . ILE A 1 107 ? -7.484 -8.748 3.614 1.00 91.19 107 ILE A C 1
ATOM 820 O O . ILE A 1 107 ? -8.441 -9.482 3.378 1.00 91.19 107 ILE A O 1
ATOM 824 N N . GLU A 1 108 ? -6.675 -8.926 4.652 1.00 90.69 108 GLU A N 1
ATOM 825 C CA . GLU A 1 108 ? -6.960 -9.847 5.745 1.00 90.69 108 GLU A CA 1
ATOM 826 C C . GLU A 1 108 ? -7.585 -9.049 6.894 1.00 90.69 108 GLU A C 1
ATOM 828 O O . GLU A 1 108 ? -7.007 -8.081 7.402 1.00 90.69 108 GLU A O 1
ATOM 833 N N . THR A 1 109 ? -8.797 -9.440 7.281 1.00 87.62 109 THR A N 1
ATOM 834 C CA . THR A 1 109 ? -9.571 -8.768 8.321 1.00 87.62 109 THR A CA 1
ATOM 835 C C . THR A 1 109 ? -10.453 -9.754 9.076 1.00 87.62 109 THR A C 1
ATOM 837 O O . THR A 1 109 ? -10.969 -10.709 8.492 1.00 87.62 109 THR A O 1
ATOM 840 N N . ASP A 1 110 ? -10.664 -9.479 10.363 1.00 85.44 110 ASP A N 1
ATOM 841 C CA . ASP A 1 110 ? -11.669 -10.164 11.182 1.00 85.44 110 ASP A CA 1
ATOM 842 C C . ASP A 1 110 ? -13.063 -9.504 11.070 1.00 85.44 110 ASP A C 1
ATOM 844 O O . ASP A 1 110 ? -14.056 -10.017 11.594 1.00 85.44 110 ASP A O 1
ATOM 848 N N . GLU A 1 111 ? -13.169 -8.352 10.395 1.00 82.06 111 GLU A N 1
ATOM 849 C CA . GLU A 1 111 ? -14.424 -7.623 10.210 1.00 82.06 111 GLU A CA 1
ATOM 850 C C . GLU A 1 111 ? -15.244 -8.240 9.067 1.00 82.06 111 GLU A C 1
ATOM 852 O O . GLU A 1 111 ? -15.001 -8.011 7.884 1.00 82.06 111 GLU A O 1
ATOM 857 N N . THR A 1 112 ? -16.263 -9.017 9.436 1.00 73.69 112 THR A N 1
ATOM 858 C CA . THR A 1 112 ? -17.154 -9.707 8.481 1.00 73.69 112 THR A CA 1
ATOM 859 C C . THR A 1 112 ? -17.976 -8.767 7.593 1.00 73.69 112 THR A C 1
ATOM 861 O O . THR A 1 112 ? -18.447 -9.186 6.536 1.00 73.69 112 THR A O 1
ATOM 864 N N . GLU A 1 113 ? -18.131 -7.505 7.995 1.00 73.44 113 GLU A N 1
ATOM 865 C CA . GLU A 1 113 ? -18.901 -6.476 7.289 1.00 73.44 113 GLU A CA 1
ATOM 866 C C . GLU A 1 113 ? -18.022 -5.314 6.794 1.00 73.44 113 GLU A C 1
ATOM 868 O O . GLU A 1 113 ? -18.517 -4.197 6.655 1.00 73.44 113 GLU A O 1
ATOM 873 N N . LEU A 1 114 ? -16.726 -5.546 6.533 1.00 78.25 114 LEU A N 1
ATOM 874 C CA . LEU A 1 114 ? -15.810 -4.490 6.089 1.00 78.25 114 LEU A CA 1
ATOM 875 C C . LEU A 1 114 ? -16.365 -3.761 4.842 1.00 78.25 114 LEU A C 1
ATOM 877 O O . LEU A 1 114 ? -16.363 -4.292 3.731 1.00 78.25 114 LEU A O 1
ATOM 881 N N . ASP A 1 115 ? -16.825 -2.521 5.021 1.00 81.88 115 ASP A N 1
ATOM 882 C CA . ASP A 1 115 ? -17.245 -1.631 3.934 1.00 81.88 115 ASP A CA 1
ATOM 883 C C . ASP A 1 115 ? -16.191 -0.543 3.740 1.00 81.88 115 ASP A C 1
ATOM 885 O O . ASP A 1 115 ? -15.978 0.303 4.609 1.00 81.88 115 ASP A O 1
ATOM 889 N N . THR A 1 116 ? -15.526 -0.582 2.589 1.00 80.06 116 THR A N 1
ATOM 890 C CA . THR A 1 116 ? -14.514 0.397 2.184 1.00 80.06 116 THR A CA 1
ATOM 891 C C . THR A 1 116 ? -15.106 1.547 1.369 1.00 80.06 116 THR A C 1
ATOM 893 O O . THR A 1 116 ? -14.384 2.469 1.000 1.00 80.06 116 THR A O 1
ATOM 896 N N . GLY A 1 117 ? -16.410 1.518 1.075 1.00 83.12 117 GLY A N 1
ATOM 897 C CA . GLY A 1 117 ? -17.038 2.473 0.172 1.00 83.12 117 GLY A CA 1
ATOM 898 C C . GLY A 1 117 ? -16.561 2.305 -1.273 1.00 83.12 117 GLY A C 1
ATOM 899 O O . GLY A 1 117 ? -16.355 1.193 -1.757 1.00 83.12 117 GLY A O 1
ATOM 900 N N . GLU A 1 118 ? -16.451 3.418 -1.993 1.00 83.06 118 GLU A N 1
ATOM 901 C CA . GLU A 1 118 ? -15.870 3.438 -3.337 1.00 83.06 118 GLU A CA 1
ATOM 902 C C . GLU A 1 118 ? -14.354 3.624 -3.231 1.00 83.06 118 GLU A C 1
ATOM 904 O O . GLU A 1 118 ? -13.886 4.608 -2.667 1.00 83.06 118 GLU A O 1
ATOM 909 N N . LEU A 1 119 ? -13.599 2.683 -3.798 1.00 81.06 119 LEU A N 1
ATOM 910 C CA . LEU A 1 119 ? -12.152 2.755 -3.945 1.00 81.06 119 LEU A CA 1
ATOM 911 C C . LEU A 1 119 ? -11.812 3.031 -5.405 1.00 81.06 119 LEU A C 1
ATOM 913 O O . LEU A 1 119 ? -12.028 2.219 -6.309 1.00 81.06 119 LEU A O 1
ATOM 917 N N . GLY A 1 120 ? -11.267 4.206 -5.661 1.00 74.12 120 GLY A N 1
ATOM 918 C CA . GLY A 1 120 ? -10.850 4.633 -6.978 1.00 74.12 120 GLY A CA 1
ATOM 919 C C . GLY A 1 120 ? -12.019 4.797 -7.945 1.00 74.12 120 GLY A C 1
ATOM 920 O O . GLY A 1 120 ? -11.861 4.533 -9.135 1.00 74.12 120 GLY A O 1
ATOM 921 N N . GLY A 1 121 ? -13.189 5.175 -7.424 1.00 75.56 121 GLY A N 1
ATOM 922 C CA . GLY A 1 121 ? -14.431 5.340 -8.182 1.00 75.56 121 GLY A CA 1
ATOM 923 C C . GLY A 1 121 ? -15.220 4.049 -8.427 1.00 75.56 121 GLY A C 1
ATOM 924 O O . GL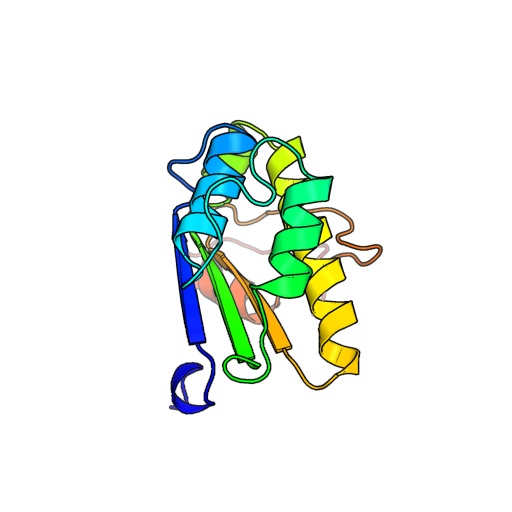Y A 1 121 ? -16.239 4.093 -9.111 1.00 75.56 121 GLY A O 1
ATOM 925 N N . GLU A 1 122 ? -14.785 2.910 -7.880 1.00 71.94 122 GLU A N 1
ATOM 926 C CA . GLU A 1 122 ? -15.520 1.645 -7.946 1.00 71.94 122 GLU A CA 1
ATOM 927 C C . GLU A 1 122 ? -15.720 1.066 -6.546 1.00 71.94 122 GLU A C 1
ATOM 929 O O . GLU A 1 122 ? -14.816 1.086 -5.716 1.00 71.94 122 GLU A O 1
ATOM 934 N N . ARG A 1 123 ? -16.902 0.510 -6.267 1.00 76.94 123 ARG A N 1
ATOM 935 C CA . ARG A 1 123 ? -17.155 -0.203 -5.009 1.00 76.94 123 ARG A CA 1
ATOM 936 C C . ARG A 1 123 ? -16.621 -1.638 -5.129 1.00 76.94 123 ARG A C 1
ATOM 938 O O . ARG A 1 123 ? -17.148 -2.384 -5.962 1.00 76.94 123 ARG A O 1
ATOM 945 N N . PRO A 1 124 ? -15.621 -2.058 -4.328 1.00 70.19 124 PRO A N 1
ATOM 946 C CA . PRO A 1 124 ? -15.097 -3.417 -4.392 1.00 70.19 124 PRO A CA 1
ATOM 947 C C . PRO A 1 124 ? -16.201 -4.440 -4.122 1.00 70.19 124 PRO A C 1
ATOM 949 O O . PRO A 1 124 ? -16.928 -4.361 -3.131 1.00 70.19 124 PRO A O 1
ATOM 952 N N . GLY A 1 125 ? -16.338 -5.414 -5.018 1.00 64.06 125 GLY A N 1
ATOM 953 C CA . GLY A 1 125 ? -17.243 -6.535 -4.814 1.00 64.06 125 GLY A CA 1
ATOM 954 C C . GLY A 1 125 ? -16.586 -7.583 -3.925 1.00 64.06 125 GLY A C 1
ATOM 955 O O . GLY A 1 125 ? -15.655 -8.253 -4.362 1.00 64.06 125 GLY A O 1
ATOM 956 N N . TRP A 1 126 ? -17.091 -7.773 -2.708 1.00 60.81 126 TRP A N 1
ATOM 957 C CA . TRP A 1 126 ? -16.671 -8.892 -1.865 1.00 60.81 126 TRP A CA 1
ATOM 958 C C . TRP A 1 126 ? -16.987 -10.227 -2.536 1.00 60.81 126 TRP A C 1
ATOM 960 O O . TRP A 1 126 ? -18.098 -10.447 -3.039 1.00 60.81 126 TRP A O 1
ATOM 970 N N . SER A 1 127 ? -16.021 -11.151 -2.543 1.00 58.41 127 SER A N 1
ATOM 971 C CA . SER A 1 127 ? -16.263 -12.464 -3.124 1.00 58.41 127 SER A CA 1
ATOM 972 C C . SER A 1 127 ? -17.290 -13.217 -2.266 1.00 58.41 127 SER A C 1
ATOM 974 O O . SER A 1 127 ? -17.103 -13.519 -1.086 1.00 58.41 127 SER A O 1
ATOM 976 N N . ARG A 1 128 ? -18.417 -13.586 -2.881 1.00 53.78 128 ARG A N 1
ATOM 977 C CA . ARG A 1 128 ? -19.471 -14.384 -2.224 1.00 53.78 128 ARG A CA 1
ATOM 978 C C . ARG A 1 128 ? -18.992 -15.777 -1.780 1.00 53.78 128 ARG A C 1
ATOM 980 O O . ARG A 1 128 ? -19.724 -16.498 -1.100 1.00 53.78 128 ARG A O 1
ATOM 987 N N . HIS A 1 129 ? -17.821 -16.215 -2.246 1.00 47.22 129 HIS A N 1
ATOM 988 C CA . HIS A 1 129 ? -17.223 -17.502 -1.890 1.00 47.22 129 HIS A CA 1
ATOM 989 C C . HIS A 1 129 ? -16.427 -17.426 -0.579 1.00 47.22 129 HIS A C 1
ATOM 991 O O . HIS A 1 129 ? -16.519 -18.366 0.207 1.00 47.22 129 HIS A O 1
ATOM 997 N N . GLU A 1 130 ? -15.735 -16.318 -0.298 1.00 48.72 130 GLU A N 1
ATOM 998 C CA . GLU A 1 130 ? -15.054 -16.094 0.990 1.00 48.72 130 GLU A CA 1
ATOM 999 C C . GLU A 1 130 ? -16.062 -15.906 2.127 1.00 48.72 130 GLU A C 1
ATOM 1001 O O . GLU A 1 130 ? -15.916 -16.513 3.187 1.00 48.72 130 GLU A O 1
ATOM 1006 N N . PHE A 1 131 ? -17.176 -15.219 1.852 1.00 51.47 131 PHE A N 1
ATOM 1007 C CA . PHE A 1 131 ? -18.308 -15.118 2.780 1.00 51.47 131 PHE A CA 1
ATOM 1008 C C . PHE A 1 131 ? -18.819 -16.509 3.211 1.00 51.47 131 PHE A C 1
ATOM 1010 O O . PHE A 1 131 ? -19.059 -16.776 4.386 1.00 51.47 131 PHE A O 1
ATOM 1017 N N . ARG A 1 132 ? -18.907 -17.468 2.276 1.00 45.84 132 ARG A N 1
ATOM 1018 C CA . ARG A 1 132 ? -19.335 -18.849 2.575 1.00 45.84 132 ARG A CA 1
ATOM 1019 C C . ARG A 1 132 ? -18.372 -19.626 3.480 1.00 45.84 132 ARG A C 1
ATOM 1021 O O . ARG A 1 132 ? -18.815 -20.582 4.116 1.00 45.84 132 ARG A O 1
ATOM 1028 N N . LEU A 1 133 ? -17.089 -19.261 3.538 1.00 47.72 133 LEU A N 1
ATOM 1029 C CA . LEU A 1 133 ? -16.118 -19.901 4.432 1.00 47.72 133 LEU A CA 1
ATOM 1030 C C . LEU A 1 133 ? -16.221 -19.355 5.860 1.00 47.72 133 LEU A C 1
ATOM 1032 O O . LEU A 1 133 ? -16.193 -20.160 6.792 1.00 47.72 133 LEU A O 1
ATOM 1036 N N . ALA A 1 134 ? -16.450 -18.046 6.023 1.00 48.06 134 ALA A N 1
ATOM 1037 C CA . ALA A 1 134 ? -16.724 -17.433 7.325 1.00 48.06 134 ALA A CA 1
ATOM 1038 C C . ALA A 1 134 ? -17.951 -18.065 8.011 1.00 48.06 134 ALA A C 1
ATOM 1040 O O . ALA A 1 134 ? -17.943 -18.278 9.214 1.00 48.06 134 ALA A O 1
ATOM 1041 N N . HIS A 1 135 ? -18.969 -18.480 7.247 1.00 46.06 135 HIS A N 1
ATOM 1042 C CA . HIS A 1 135 ? -20.203 -19.075 7.782 1.00 46.06 135 HIS A CA 1
ATOM 1043 C C . HIS A 1 135 ? -20.161 -20.584 8.081 1.00 46.06 135 HIS A C 1
ATOM 1045 O O . HIS A 1 135 ? -21.184 -21.155 8.467 1.00 46.06 135 HIS A O 1
ATOM 1051 N N . ARG A 1 136 ? -19.004 -21.260 7.991 1.00 47.66 136 ARG A N 1
ATOM 1052 C CA . ARG A 1 136 ? -18.872 -22.617 8.572 1.00 47.66 136 ARG A CA 1
ATOM 1053 C C . ARG A 1 136 ? -19.015 -22.625 10.103 1.00 47.66 136 ARG A C 1
ATOM 1055 O O . ARG A 1 136 ? -19.190 -23.697 10.675 1.00 47.66 136 ARG A O 1
ATOM 1062 N N . THR A 1 137 ? -18.997 -21.458 10.748 1.00 52.03 137 THR A N 1
ATOM 1063 C CA . THR A 1 137 ? -19.247 -21.257 12.185 1.00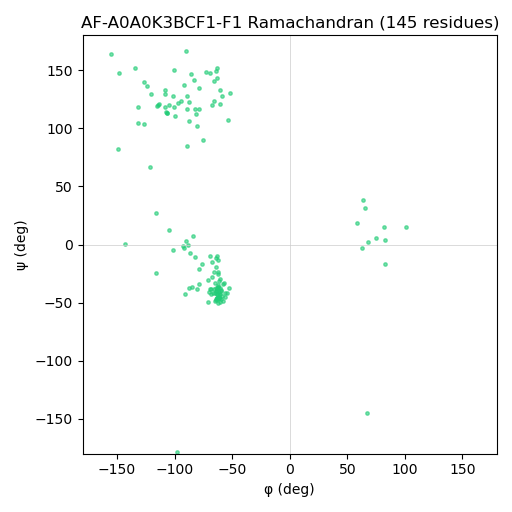 52.03 137 THR A CA 1
ATOM 1064 C C . THR A 1 137 ? -20.723 -21.037 12.556 1.00 52.03 137 THR A C 1
ATOM 1066 O O . THR A 1 137 ? -21.025 -20.972 13.743 1.00 52.03 137 THR A O 1
ATOM 1069 N N . GLY A 1 138 ? -21.665 -21.039 11.597 1.00 48.69 138 GLY A N 1
ATOM 1070 C CA . GLY A 1 138 ? -23.089 -21.286 11.886 1.00 48.69 138 GLY A CA 1
ATOM 1071 C C . GLY A 1 138 ? -24.046 -20.088 11.955 1.00 48.69 138 GLY A C 1
ATOM 1072 O O . GLY A 1 138 ? -25.171 -20.267 12.419 1.00 48.69 138 GLY A O 1
ATOM 1073 N N . GLU A 1 139 ? -23.680 -18.900 11.470 1.00 53.12 139 GLU A N 1
ATOM 1074 C CA . GLU A 1 139 ? -24.589 -17.737 11.451 1.00 53.12 139 GLU A CA 1
ATOM 1075 C C . GLU A 1 139 ? -25.249 -17.474 10.083 1.00 53.12 139 GLU A C 1
ATOM 1077 O O . GLU A 1 139 ? -24.727 -17.833 9.027 1.00 53.12 139 GLU A O 1
ATOM 1082 N N . ARG A 1 140 ? -26.461 -16.900 10.119 1.00 47.53 140 ARG A N 1
ATOM 1083 C CA . ARG A 1 140 ? -27.418 -16.811 9.000 1.00 47.53 140 ARG A CA 1
ATOM 1084 C C . ARG A 1 140 ? -27.230 -15.511 8.201 1.00 47.53 140 ARG A C 1
ATOM 1086 O O . ARG A 1 140 ? -27.119 -14.448 8.796 1.00 47.53 140 ARG A O 1
ATOM 1093 N N . LEU A 1 141 ? -27.270 -15.594 6.866 1.00 54.84 141 LEU A N 1
ATOM 1094 C CA . LEU A 1 141 ? -27.056 -14.450 5.961 1.00 54.84 141 LEU A CA 1
ATOM 1095 C C . LEU A 1 141 ? -28.124 -13.339 6.101 1.00 54.84 141 LEU A C 1
ATOM 1097 O O . LEU A 1 141 ? -29.314 -13.659 6.220 1.00 54.84 141 LEU A O 1
ATOM 1101 N N . PRO A 1 142 ? -27.734 -12.052 5.986 1.00 52.09 142 PRO A N 1
ATOM 1102 C CA . PRO A 1 142 ? -28.658 -10.931 5.828 1.00 52.09 142 PRO A CA 1
ATOM 1103 C C . PRO A 1 142 ? -29.477 -10.998 4.522 1.00 52.09 142 PRO A C 1
ATOM 1105 O O . PRO A 1 142 ? -29.001 -11.507 3.504 1.00 52.09 142 PRO A O 1
ATOM 1108 N N . PRO A 1 143 ? -30.698 -10.430 4.505 1.00 49.34 143 PRO A N 1
ATOM 1109 C CA . PRO A 1 143 ? -31.669 -10.598 3.417 1.00 49.34 143 PRO A CA 1
ATOM 1110 C C . PRO A 1 143 ? -31.306 -9.917 2.087 1.00 49.34 143 PRO A C 1
ATOM 1112 O O . PRO A 1 143 ? -31.976 -10.160 1.088 1.00 49.34 143 PRO A O 1
ATOM 1115 N N . TRP A 1 144 ? -30.275 -9.075 2.044 1.00 53.84 144 TRP A N 1
ATOM 1116 C CA . TRP A 1 144 ? -29.846 -8.372 0.828 1.00 53.84 144 TRP A CA 1
ATOM 1117 C C . TRP A 1 144 ? -28.760 -9.123 0.039 1.00 53.84 144 TRP A C 1
ATOM 1119 O O . TRP A 1 144 ? -28.376 -8.696 -1.049 1.00 53.84 144 TRP A O 1
ATOM 1129 N N . ILE A 1 145 ? -28.312 -10.281 0.536 1.00 52.78 145 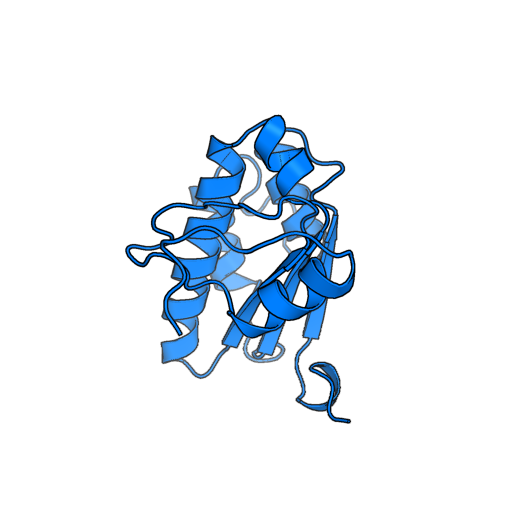ILE A N 1
ATOM 1130 C CA . ILE A 1 145 ? -27.472 -11.216 -0.214 1.00 52.78 145 ILE A CA 1
ATOM 1131 C C . ILE A 1 145 ? -28.402 -12.186 -0.960 1.00 52.78 145 ILE A C 1
ATOM 1133 O O . ILE A 1 145 ? -28.725 -13.266 -0.469 1.00 52.78 145 ILE A O 1
ATOM 1137 N N . THR A 1 146 ? -28.887 -11.797 -2.142 1.00 45.94 146 THR A N 1
ATOM 1138 C CA . THR A 1 146 ? -29.656 -12.706 -3.015 1.00 45.94 146 THR A CA 1
ATOM 1139 C C . THR A 1 146 ? -28.736 -13.584 -3.870 1.00 45.94 146 THR A C 1
ATOM 1141 O O . THR A 1 146 ? -27.731 -13.048 -4.344 1.00 45.94 146 THR A O 1
ATOM 1144 N N . PRO A 1 147 ? -29.078 -14.877 -4.083 1.00 46.69 147 PRO A N 1
ATOM 1145 C CA . PRO A 1 147 ? -28.276 -15.872 -4.809 1.00 46.69 147 PRO A CA 1
ATOM 1146 C C . PRO A 1 147 ? -27.698 -15.391 -6.139 1.00 46.69 147 PRO A C 1
ATOM 1148 O O . PRO A 1 147 ? -28.408 -14.664 -6.866 1.00 46.69 147 PRO A O 1
#